Protein AF-A0A806KHN4-F1 (afdb_monomer_lite)

Sequence (160 aa):
MDLAKYTNEGSYRIPIHIRKKGSALGVDSLEISVEPIEIHIRLEEKISRNIDVSPVFRGALAEGYELINQYIVPTSIIAEGPRSSMENIVEFITGTIDLEGRFEDFSVYINILNSDPLIIIHGNRMIEFRGTIQRISRERQRNIIIAPPVPEHNIEEDGQ

pLDDT: mean 83.68, std 13.84, range [47.44, 97.19]

Structure (mmCIF, N/CA/C/O backbone):
data_AF-A0A806KHN4-F1
#
_entry.id   AF-A0A806KHN4-F1
#
loop_
_atom_site.group_PDB
_atom_site.id
_atom_site.type_symbol
_atom_site.label_atom_id
_atom_site.label_alt_id
_atom_site.label_comp_id
_atom_site.label_asym_id
_atom_site.label_entity_id
_atom_site.label_seq_id
_atom_site.pdbx_PDB_ins_code
_atom_site.Cartn_x
_atom_site.Cartn_y
_atom_site.Cartn_z
_atom_site.occupancy
_atom_site.B_iso_or_equiv
_atom_site.auth_seq_id
_atom_site.auth_comp_id
_atom_site.auth_asym_id
_atom_site.auth_atom_id
_atom_site.pdbx_PDB_model_num
ATOM 1 N N . MET A 1 1 ? 12.132 -4.014 -31.262 1.00 62.47 1 MET A N 1
ATOM 2 C CA . MET A 1 1 ? 13.330 -3.716 -30.457 1.00 62.47 1 MET A CA 1
ATOM 3 C C . MET A 1 1 ? 13.650 -4.966 -29.667 1.00 62.47 1 MET A C 1
ATOM 5 O O . MET A 1 1 ? 12.730 -5.502 -29.071 1.00 62.47 1 MET A O 1
ATOM 9 N N . ASP A 1 2 ? 14.882 -5.464 -29.745 1.00 67.31 2 ASP A N 1
ATOM 10 C CA . ASP A 1 2 ? 15.310 -6.663 -29.019 1.00 67.31 2 ASP A CA 1
ATOM 11 C C . ASP A 1 2 ? 16.315 -6.263 -27.934 1.00 67.31 2 ASP A C 1
ATOM 13 O O . ASP A 1 2 ? 17.360 -5.672 -28.228 1.00 67.31 2 ASP A O 1
ATOM 17 N N . LEU A 1 3 ? 15.939 -6.531 -26.686 1.00 67.88 3 LEU A N 1
ATOM 18 C CA . LEU A 1 3 ? 16.694 -6.212 -25.478 1.00 67.88 3 LEU A CA 1
ATOM 19 C C . LEU A 1 3 ? 17.417 -7.440 -24.909 1.00 67.88 3 LEU A C 1
ATOM 21 O O . LEU A 1 3 ? 18.234 -7.274 -24.012 1.00 67.88 3 LEU A O 1
ATOM 25 N N . ALA A 1 4 ? 17.177 -8.647 -25.441 1.00 69.69 4 ALA A N 1
ATOM 26 C CA . ALA A 1 4 ? 17.710 -9.902 -24.898 1.00 69.69 4 ALA A CA 1
ATOM 27 C C . ALA A 1 4 ? 19.248 -9.985 -24.927 1.00 69.69 4 ALA A C 1
ATOM 29 O O . ALA A 1 4 ? 19.848 -10.788 -24.221 1.00 69.69 4 ALA A O 1
ATOM 30 N N . LYS A 1 5 ? 19.893 -9.130 -25.728 1.00 72.00 5 LYS A N 1
ATOM 31 C CA . LYS A 1 5 ? 21.353 -8.983 -25.811 1.00 72.00 5 LYS A CA 1
ATOM 32 C C . LYS A 1 5 ? 21.979 -8.178 -24.663 1.00 72.00 5 LYS A C 1
ATOM 34 O O . LYS A 1 5 ? 23.202 -8.137 -24.565 1.00 72.00 5 LYS A O 1
ATOM 39 N N . TYR A 1 6 ? 21.173 -7.518 -23.832 1.00 70.75 6 TYR A N 1
ATOM 40 C C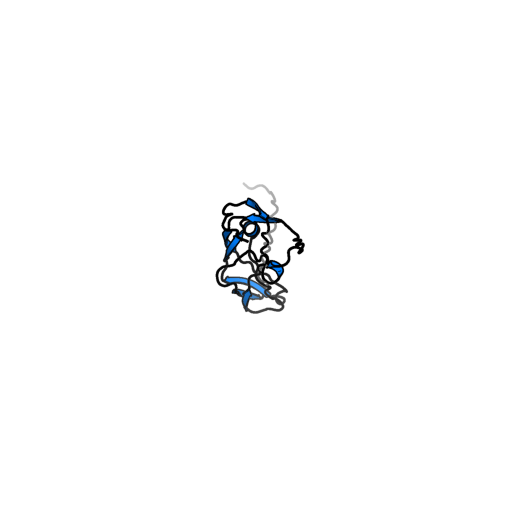A . TYR A 1 6 ? 21.631 -6.757 -22.671 1.00 70.75 6 TYR A CA 1
ATOM 41 C C . TYR A 1 6 ? 21.203 -7.502 -21.407 1.00 70.75 6 TYR A C 1
ATOM 43 O O . TYR A 1 6 ? 20.039 -7.463 -21.024 1.00 70.75 6 TYR A O 1
ATOM 51 N N . THR A 1 7 ? 22.138 -8.229 -20.796 1.00 70.12 7 THR A N 1
ATOM 52 C CA . THR A 1 7 ? 21.867 -9.094 -19.633 1.00 70.12 7 THR A CA 1
ATOM 53 C C . THR A 1 7 ? 22.542 -8.619 -18.353 1.00 70.12 7 THR A C 1
ATOM 55 O O . THR A 1 7 ? 22.262 -9.156 -17.288 1.00 70.12 7 THR A O 1
ATOM 58 N N . ASN A 1 8 ? 23.443 -7.641 -18.454 1.00 78.56 8 ASN A N 1
ATOM 59 C CA . ASN A 1 8 ? 24.202 -7.122 -17.323 1.00 78.56 8 ASN A CA 1
ATOM 60 C C . ASN A 1 8 ? 23.629 -5.776 -16.888 1.00 78.56 8 ASN A C 1
ATOM 62 O O . ASN A 1 8 ? 23.114 -5.020 -17.711 1.00 78.56 8 ASN A O 1
ATOM 66 N N . GLU A 1 9 ? 23.755 -5.459 -15.605 1.00 81.38 9 GLU A N 1
ATOM 67 C CA . GLU A 1 9 ? 23.416 -4.128 -15.113 1.00 81.38 9 GLU A CA 1
ATOM 68 C C . GLU A 1 9 ? 24.249 -3.055 -15.831 1.00 81.38 9 GLU A C 1
ATOM 70 O O . GLU A 1 9 ? 25.440 -3.241 -16.104 1.00 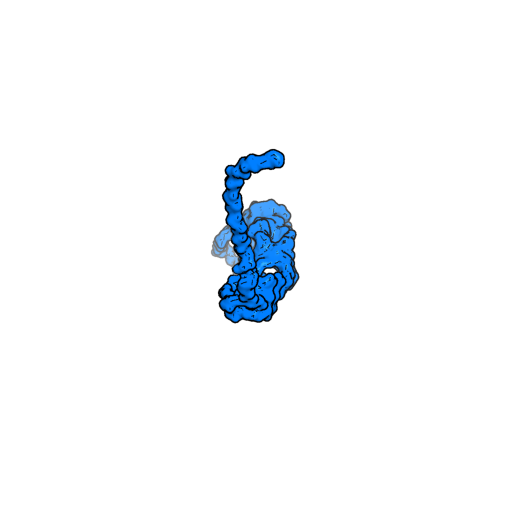81.38 9 GLU A O 1
ATOM 75 N N . GLY A 1 10 ? 23.626 -1.920 -16.146 1.00 82.31 10 GLY A N 1
ATOM 76 C CA . GLY A 1 10 ? 24.313 -0.813 -16.802 1.00 82.31 10 GLY A CA 1
ATOM 77 C C . GLY A 1 10 ? 23.412 0.084 -17.641 1.00 82.31 10 GLY A C 1
ATOM 78 O O . GLY A 1 10 ? 22.233 -0.186 -17.861 1.00 82.31 10 GLY A O 1
ATOM 79 N N . SER A 1 11 ? 23.989 1.184 -18.118 1.00 84.81 11 SER A N 1
ATOM 80 C CA . SER A 1 11 ? 23.313 2.121 -19.016 1.00 84.81 11 SER A CA 1
ATOM 81 C C . SER A 1 11 ? 23.639 1.796 -20.471 1.00 84.81 11 SER A C 1
ATOM 83 O O . SER A 1 11 ? 24.807 1.746 -20.856 1.00 84.81 11 SER A O 1
ATOM 85 N N . TYR A 1 12 ? 22.608 1.641 -21.294 1.00 84.38 12 TYR A N 1
ATOM 86 C CA . TYR A 1 12 ? 22.710 1.283 -22.703 1.00 84.38 12 TYR A CA 1
ATOM 87 C C . TYR A 1 12 ? 22.065 2.341 -23.592 1.00 84.38 12 TYR A C 1
ATOM 89 O O . TYR A 1 12 ? 20.999 2.874 -23.282 1.00 84.38 12 TYR A O 1
ATOM 97 N N . ARG A 1 13 ? 22.705 2.611 -24.733 1.00 82.94 13 ARG A N 1
ATOM 98 C CA . ARG A 1 13 ? 22.120 3.379 -25.837 1.00 82.94 13 ARG A CA 1
ATOM 99 C C . ARG A 1 13 ? 21.658 2.407 -26.907 1.00 82.94 13 ARG A C 1
ATOM 101 O O . ARG A 1 13 ? 22.465 1.636 -27.429 1.00 82.94 13 ARG A O 1
ATOM 108 N N . ILE A 1 14 ? 20.361 2.406 -27.193 1.00 82.69 14 ILE A N 1
ATOM 109 C CA . ILE A 1 14 ? 19.756 1.464 -28.133 1.00 82.69 14 ILE A CA 1
ATOM 110 C C . ILE A 1 14 ? 19.266 2.237 -29.361 1.00 82.69 14 ILE A C 1
ATOM 112 O O . ILE A 1 14 ? 18.347 3.049 -29.230 1.00 82.69 14 ILE A O 1
ATOM 116 N N . PRO A 1 15 ? 19.848 1.986 -30.549 1.00 80.50 15 PRO A N 1
ATOM 117 C CA . PRO A 1 15 ? 19.424 2.641 -31.779 1.00 80.50 15 PRO A CA 1
ATOM 118 C C . PRO A 1 15 ? 18.085 2.081 -32.273 1.00 80.50 15 PRO A C 1
ATOM 120 O O . PRO A 1 15 ? 17.849 0.860 -32.267 1.00 80.50 15 PRO A O 1
ATOM 123 N N . ILE A 1 16 ? 17.209 2.967 -32.749 1.00 81.19 16 ILE A N 1
ATOM 124 C CA . ILE A 1 16 ? 15.908 2.581 -33.301 1.00 81.19 16 ILE A CA 1
ATOM 125 C C . ILE A 1 16 ? 16.086 2.069 -34.735 1.00 81.19 16 ILE A C 1
ATOM 127 O O . ILE A 1 16 ? 16.631 2.746 -35.599 1.00 81.19 16 ILE A O 1
ATOM 131 N N . HIS A 1 17 ? 15.592 0.857 -35.003 1.00 78.69 17 HIS A N 1
ATOM 132 C CA . HIS A 1 17 ? 15.614 0.269 -36.343 1.00 78.69 17 HIS A CA 1
ATOM 133 C C . HIS A 1 17 ? 14.261 0.453 -37.026 1.00 78.69 17 HIS A C 1
ATOM 135 O O . HIS A 1 17 ? 13.247 -0.078 -36.566 1.00 78.69 17 HIS A O 1
ATOM 141 N N . ILE A 1 18 ? 14.258 1.154 -38.156 1.00 74.12 18 ILE A N 1
ATOM 142 C CA . ILE A 1 18 ? 13.054 1.409 -38.946 1.00 74.12 18 ILE A CA 1
ATOM 143 C C . ILE A 1 18 ? 12.910 0.309 -39.997 1.00 74.12 18 ILE A C 1
ATOM 145 O O . ILE A 1 18 ? 13.848 0.000 -40.730 1.00 74.12 18 ILE A O 1
ATOM 149 N N . ARG A 1 19 ? 11.715 -0.277 -40.100 1.00 77.81 19 ARG A N 1
ATOM 150 C CA . ARG A 1 19 ? 11.356 -1.177 -41.203 1.00 77.81 19 ARG A CA 1
ATOM 151 C C . ARG A 1 19 ? 10.161 -0.601 -41.955 1.00 77.81 19 ARG A C 1
ATOM 153 O O . ARG A 1 19 ? 9.077 -0.506 -41.384 1.00 77.81 19 ARG A O 1
ATOM 160 N N . LYS A 1 20 ? 10.359 -0.242 -43.229 1.00 74.69 20 LYS A N 1
ATOM 161 C CA . LYS A 1 20 ? 9.274 0.160 -44.140 1.00 74.69 20 LYS A CA 1
ATOM 162 C C . LYS A 1 20 ? 8.312 -1.026 -44.327 1.00 74.69 20 LYS A C 1
ATOM 164 O O . LYS A 1 20 ? 8.754 -2.168 -44.444 1.00 74.69 20 LYS A O 1
ATOM 169 N N . LYS A 1 21 ? 7.003 -0.771 -44.335 1.00 77.06 21 LYS A N 1
ATOM 170 C CA . LYS A 1 21 ? 5.954 -1.773 -44.599 1.00 77.06 21 LYS A CA 1
ATOM 171 C C . LYS A 1 21 ? 4.907 -1.191 -45.554 1.00 77.06 21 LYS A C 1
ATOM 173 O O . LYS A 1 21 ? 4.703 0.019 -45.572 1.00 77.06 21 LYS A O 1
ATOM 178 N N . GLY A 1 22 ? 4.222 -2.052 -46.309 1.00 73.94 22 GLY A N 1
ATOM 179 C CA . GLY A 1 22 ? 3.098 -1.661 -47.171 1.00 73.94 22 GLY A CA 1
ATOM 180 C C . GLY A 1 22 ? 3.512 -0.838 -48.396 1.00 73.94 22 GLY A C 1
ATOM 181 O O . GLY A 1 22 ? 4.551 -1.095 -49.000 1.00 73.94 22 GLY A O 1
ATOM 182 N N . SER A 1 23 ? 2.703 0.162 -48.756 1.00 69.56 23 SER A N 1
ATOM 183 C CA . SER A 1 23 ? 2.907 1.035 -49.928 1.00 69.56 23 SER A CA 1
ATOM 184 C C . SER A 1 23 ? 4.215 1.838 -49.895 1.00 69.56 23 SER A C 1
ATOM 186 O O . SER A 1 23 ? 4.696 2.266 -50.939 1.00 69.56 23 SER A O 1
ATOM 188 N N . ALA A 1 24 ? 4.839 1.981 -48.723 1.00 64.56 24 ALA A N 1
ATOM 189 C CA . ALA A 1 24 ? 6.134 2.640 -48.552 1.00 64.56 24 ALA A CA 1
ATOM 190 C C . ALA A 1 24 ? 7.333 1.827 -49.088 1.00 64.56 24 ALA A C 1
ATOM 192 O O . ALA A 1 24 ? 8.454 2.331 -49.081 1.00 64.56 24 ALA A O 1
ATOM 193 N N . LEU A 1 25 ? 7.133 0.574 -49.522 1.00 68.56 25 LEU A N 1
ATOM 194 C CA . LEU A 1 25 ? 8.193 -0.261 -50.104 1.00 68.56 25 LEU A CA 1
ATOM 195 C C . LEU A 1 25 ? 8.572 0.146 -51.538 1.00 68.56 25 LEU A C 1
ATOM 197 O O . LEU A 1 25 ? 9.679 -0.165 -51.959 1.00 68.56 25 LEU A O 1
ATOM 201 N N . GLY A 1 26 ? 7.677 0.820 -52.271 1.00 68.00 26 GLY A N 1
ATOM 202 C CA . GLY A 1 26 ? 7.864 1.180 -53.686 1.00 68.00 26 GLY A CA 1
ATOM 203 C C . GLY A 1 26 ? 8.080 2.671 -53.953 1.00 68.00 26 GLY A C 1
ATOM 204 O O . GLY A 1 26 ? 7.960 3.099 -55.095 1.00 68.00 26 GLY A O 1
ATOM 205 N N . VAL A 1 27 ? 8.328 3.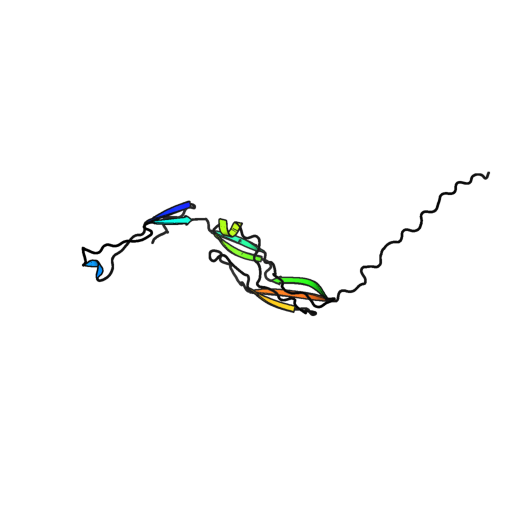471 -52.910 1.00 69.75 27 VAL A N 1
ATOM 206 C CA . VAL A 1 27 ? 8.532 4.922 -53.025 1.00 69.75 27 VAL A CA 1
ATOM 207 C C . VAL A 1 27 ? 9.962 5.261 -52.618 1.00 69.75 27 VAL A C 1
ATOM 209 O O . VAL A 1 27 ? 10.307 5.221 -51.432 1.00 69.75 27 VAL A O 1
ATOM 212 N N . ASP A 1 28 ? 10.783 5.611 -53.607 1.00 67.88 28 ASP A N 1
ATOM 213 C CA . ASP A 1 28 ? 12.197 5.949 -53.404 1.00 67.88 28 ASP A CA 1
ATOM 214 C C . ASP A 1 28 ? 12.384 7.314 -52.719 1.00 67.88 28 ASP A C 1
ATOM 216 O O . ASP A 1 28 ? 13.316 7.493 -51.941 1.00 67.88 28 ASP A O 1
ATOM 220 N N . SER A 1 29 ? 11.463 8.263 -52.928 1.00 70.44 29 SER A N 1
ATOM 221 C CA . SER A 1 29 ? 11.559 9.648 -52.426 1.00 70.44 29 SER A CA 1
ATOM 222 C C . SER A 1 29 ? 10.972 9.878 -51.024 1.00 70.44 29 SER A C 1
ATOM 224 O O . SER A 1 29 ? 10.619 11.004 -50.684 1.00 70.44 29 SER A O 1
ATOM 226 N N . LEU A 1 30 ? 10.821 8.832 -50.207 1.00 72.50 30 LEU A N 1
ATOM 227 C CA . LEU A 1 30 ? 10.261 8.973 -48.861 1.00 72.50 30 LEU A CA 1
ATOM 228 C C . LEU A 1 30 ? 11.351 9.336 -47.841 1.00 72.50 30 LEU A C 1
ATOM 230 O O . LEU A 1 30 ? 12.162 8.484 -47.470 1.00 72.50 30 LEU A O 1
ATOM 234 N N . GLU A 1 31 ? 11.320 10.573 -47.352 1.00 72.88 31 GLU A N 1
ATOM 235 C CA . GLU A 1 31 ? 12.119 11.020 -46.210 1.00 72.88 31 GLU A CA 1
ATOM 236 C C . GLU A 1 31 ? 11.469 10.543 -44.902 1.00 72.88 31 GLU A C 1
ATOM 238 O O . GLU A 1 31 ? 10.290 10.790 -44.649 1.00 72.88 31 GLU A O 1
ATOM 243 N N . ILE A 1 32 ? 12.225 9.806 -44.083 1.00 73.75 32 ILE A N 1
ATOM 244 C CA . ILE A 1 32 ? 11.761 9.295 -42.790 1.00 73.75 32 ILE A CA 1
ATOM 245 C C . ILE A 1 32 ? 12.604 9.949 -41.703 1.00 73.75 32 ILE A C 1
ATOM 247 O O . ILE A 1 32 ? 13.787 9.643 -41.575 1.00 73.75 32 ILE A O 1
ATOM 251 N N . SER A 1 33 ? 11.975 10.809 -40.906 1.00 75.88 33 SER A N 1
ATOM 252 C CA . SER A 1 33 ? 12.570 11.373 -39.696 1.00 75.88 33 SER A CA 1
ATOM 253 C C . SER A 1 33 ? 12.007 10.663 -38.466 1.00 75.88 33 SER A C 1
ATOM 255 O O . SER A 1 33 ? 10.797 10.451 -38.366 1.00 75.88 33 SER A O 1
ATOM 257 N N . VAL A 1 34 ? 12.887 10.257 -37.550 1.00 73.38 34 VAL A N 1
ATOM 258 C CA . VAL A 1 34 ? 12.521 9.618 -36.282 1.00 73.38 34 VAL A CA 1
ATOM 259 C C . VAL A 1 34 ? 13.225 10.350 -35.159 1.00 73.38 34 VAL A C 1
ATOM 261 O O . VAL A 1 34 ? 14.450 10.417 -35.129 1.00 73.38 34 VAL A O 1
ATOM 264 N N . GLU A 1 35 ? 12.435 10.857 -34.222 1.00 79.75 35 GLU A N 1
ATOM 265 C CA . GLU A 1 35 ? 12.917 11.538 -33.031 1.00 79.75 35 GLU A CA 1
ATOM 266 C C . GLU A 1 35 ? 12.353 10.814 -31.797 1.00 79.75 35 GLU A C 1
ATOM 268 O O . GLU A 1 35 ? 11.128 10.740 -31.652 1.00 79.75 35 GLU A O 1
ATOM 273 N N . PRO A 1 36 ? 13.205 10.253 -30.917 1.00 80.44 36 PRO A N 1
ATOM 274 C CA . PRO A 1 36 ? 14.672 10.233 -30.970 1.00 80.44 36 PRO A CA 1
ATOM 275 C C . PRO A 1 36 ? 15.234 9.066 -31.807 1.00 80.44 36 PRO A C 1
ATOM 277 O O . PRO A 1 36 ? 14.642 7.993 -31.870 1.00 80.44 36 PRO A O 1
ATOM 280 N N . ILE A 1 37 ? 16.424 9.231 -32.394 1.00 82.25 37 ILE A N 1
ATOM 281 C CA . ILE A 1 37 ? 17.129 8.144 -33.110 1.00 82.25 37 ILE A CA 1
ATOM 282 C C . ILE A 1 37 ? 17.745 7.088 -32.169 1.00 82.25 37 ILE A C 1
ATOM 284 O O . ILE A 1 37 ? 18.022 5.957 -32.579 1.00 82.25 37 ILE A O 1
ATOM 288 N N . GLU A 1 38 ? 17.920 7.439 -30.894 1.00 81.81 38 GLU A N 1
ATOM 289 C CA . GLU A 1 38 ? 18.499 6.596 -29.849 1.00 81.81 38 GLU A CA 1
ATOM 290 C C . GLU A 1 38 ? 17.701 6.711 -28.549 1.00 81.81 38 GLU A C 1
ATOM 292 O O . GLU A 1 38 ? 17.224 7.785 -28.185 1.00 81.81 38 GLU A O 1
ATOM 297 N N . ILE A 1 39 ? 17.588 5.601 -27.818 1.00 83.94 39 ILE A N 1
ATOM 298 C CA . ILE A 1 39 ? 16.949 5.556 -26.498 1.00 83.94 39 ILE A CA 1
ATOM 299 C C . ILE A 1 39 ? 18.001 5.174 -25.462 1.00 83.94 39 ILE A C 1
ATOM 301 O O . ILE A 1 39 ? 18.757 4.218 -25.651 1.00 83.94 39 ILE A O 1
ATOM 305 N N . HIS A 1 40 ? 18.040 5.913 -24.356 1.00 83.69 40 HIS A N 1
ATOM 306 C CA . HIS A 1 40 ? 18.862 5.590 -23.195 1.00 83.69 40 HIS A CA 1
ATOM 307 C C . HIS A 1 40 ? 18.055 4.725 -22.224 1.00 83.69 40 HIS A C 1
ATOM 309 O O . HIS A 1 40 ? 16.971 5.120 -21.803 1.00 83.69 40 HIS A O 1
ATOM 315 N N . ILE A 1 41 ? 18.586 3.562 -21.852 1.00 83.75 41 ILE A N 1
ATOM 316 C CA . ILE A 1 41 ? 17.952 2.641 -20.902 1.00 83.75 41 ILE A CA 1
ATOM 317 C C . ILE A 1 41 ? 18.959 2.280 -19.820 1.00 83.75 41 ILE A C 1
ATOM 319 O O . ILE A 1 41 ? 20.121 2.026 -20.125 1.00 83.75 41 ILE A O 1
ATOM 323 N N . ARG A 1 42 ? 18.517 2.229 -18.564 1.00 84.00 42 ARG A N 1
ATOM 324 C CA . ARG A 1 42 ? 19.284 1.637 -17.468 1.00 84.00 42 ARG A CA 1
ATOM 325 C C . ARG A 1 42 ? 18.705 0.261 -17.153 1.00 84.00 42 ARG A C 1
ATOM 327 O O . ARG A 1 42 ? 17.509 0.149 -16.905 1.00 84.00 42 ARG A O 1
ATOM 334 N N . LEU A 1 43 ? 19.550 -0.763 -17.193 1.00 86.06 43 LEU A N 1
ATOM 335 C CA . LEU A 1 43 ? 19.222 -2.106 -16.740 1.00 86.06 43 LEU A CA 1
ATOM 336 C C . LEU A 1 43 ? 19.759 -2.291 -15.321 1.00 86.06 43 LEU A C 1
ATOM 338 O O . LEU A 1 43 ? 20.915 -1.969 -15.047 1.00 86.06 43 LEU A O 1
ATOM 342 N N . GLU A 1 44 ? 18.910 -2.799 -14.441 1.00 88.31 44 GLU A N 1
ATOM 343 C CA . GLU A 1 44 ? 19.208 -3.067 -13.035 1.00 88.31 44 GLU A CA 1
ATOM 344 C C . GLU A 1 44 ? 18.745 -4.481 -12.697 1.00 88.31 44 GLU A C 1
ATOM 346 O O . GLU A 1 44 ? 17.834 -5.015 -13.341 1.00 88.31 44 GLU A O 1
ATOM 351 N N . GLU A 1 45 ? 19.350 -5.085 -11.681 1.00 89.88 45 GLU A N 1
ATOM 352 C CA . GLU A 1 45 ? 18.890 -6.351 -11.143 1.00 89.88 45 GLU A CA 1
ATOM 353 C C . GLU A 1 45 ? 17.477 -6.202 -10.577 1.00 89.88 45 GLU A C 1
ATOM 355 O O . GLU A 1 45 ? 17.142 -5.244 -9.869 1.00 89.88 45 GLU A O 1
ATOM 360 N N . LYS A 1 46 ? 16.644 -7.197 -10.882 1.00 92.69 46 LYS A N 1
ATOM 361 C CA . LYS A 1 46 ? 15.354 -7.365 -10.229 1.00 92.69 46 LYS A CA 1
ATOM 362 C C . LYS A 1 46 ? 15.574 -8.080 -8.904 1.00 92.69 46 LYS A C 1
ATOM 364 O O . LYS A 1 46 ? 15.978 -9.241 -8.898 1.00 92.69 46 LYS A O 1
ATOM 369 N N . ILE A 1 47 ? 15.247 -7.417 -7.802 1.00 95.38 47 ILE A N 1
ATOM 370 C CA . ILE A 1 47 ? 15.316 -8.011 -6.466 1.00 95.38 47 ILE A CA 1
ATOM 371 C C . ILE A 1 47 ? 13.913 -8.275 -5.924 1.00 95.38 47 ILE A C 1
ATOM 373 O O . ILE A 1 47 ? 12.953 -7.608 -6.306 1.00 95.38 47 ILE A O 1
ATOM 377 N N . SER A 1 48 ? 13.806 -9.238 -5.010 1.00 96.38 48 SER A N 1
ATOM 378 C CA . SER A 1 48 ? 12.579 -9.561 -4.279 1.00 96.38 48 SER A CA 1
ATOM 379 C C . SER A 1 48 ? 12.813 -9.353 -2.788 1.00 96.38 48 SER A C 1
ATOM 381 O O . SER A 1 48 ? 13.825 -9.811 -2.256 1.00 96.38 48 SER A O 1
ATOM 383 N N . ARG A 1 49 ? 11.885 -8.686 -2.099 1.00 95.00 49 ARG A N 1
ATOM 384 C CA . ARG A 1 49 ? 11.965 -8.450 -0.649 1.00 95.00 49 ARG A CA 1
ATOM 385 C C . ARG A 1 49 ? 10.616 -8.672 0.021 1.00 95.00 49 ARG A C 1
ATOM 387 O O . ARG A 1 49 ? 9.580 -8.424 -0.589 1.00 95.00 49 ARG A O 1
ATOM 394 N N . ASN A 1 50 ? 10.652 -9.092 1.284 1.00 95.75 50 ASN A N 1
ATOM 395 C CA . ASN A 1 50 ? 9.491 -9.041 2.166 1.00 95.75 50 ASN A CA 1
ATOM 396 C C . ASN A 1 50 ? 9.463 -7.672 2.857 1.00 95.75 50 ASN A C 1
ATOM 398 O O . ASN A 1 50 ? 10.469 -7.281 3.447 1.00 95.75 50 ASN A O 1
ATOM 402 N N . ILE A 1 51 ? 8.363 -6.937 2.723 1.00 95.50 51 ILE A N 1
ATOM 403 C CA . ILE A 1 51 ? 8.228 -5.546 3.168 1.00 95.50 51 ILE A CA 1
ATOM 404 C C . ILE A 1 51 ? 6.994 -5.434 4.060 1.00 95.50 51 ILE A C 1
ATOM 406 O O . ILE A 1 51 ? 5.933 -5.958 3.715 1.00 95.50 51 ILE A O 1
ATOM 410 N N . ASP A 1 52 ? 7.139 -4.752 5.193 1.00 95.94 52 ASP A N 1
ATOM 411 C CA . ASP A 1 52 ? 6.068 -4.564 6.170 1.00 95.94 52 ASP A CA 1
ATOM 412 C C . ASP A 1 52 ? 4.953 -3.652 5.640 1.00 95.94 52 ASP A C 1
ATOM 414 O O . ASP A 1 52 ? 5.164 -2.817 4.754 1.00 95.94 52 ASP A O 1
ATOM 418 N N . VAL A 1 53 ? 3.747 -3.839 6.181 1.00 95.44 53 VAL A N 1
ATOM 419 C CA . VAL A 1 53 ? 2.547 -3.084 5.812 1.00 95.44 53 VAL A CA 1
ATOM 420 C C . VAL A 1 53 ? 2.063 -2.249 6.991 1.00 95.44 53 VAL A C 1
ATOM 422 O O . VAL A 1 53 ? 1.740 -2.789 8.050 1.00 95.44 53 VAL A O 1
ATOM 425 N N . SER A 1 54 ? 1.923 -0.945 6.765 1.00 95.38 54 SER A N 1
ATOM 426 C CA . SER A 1 54 ? 1.475 0.022 7.765 1.00 95.38 54 SER A CA 1
ATOM 427 C C . SER A 1 54 ? 0.101 0.612 7.421 1.00 95.38 54 SER A C 1
ATOM 429 O O . SER A 1 54 ? -0.152 0.994 6.271 1.00 95.38 54 SER A O 1
ATOM 431 N N . PRO A 1 55 ? -0.819 0.697 8.401 1.00 95.38 55 PRO A N 1
ATOM 432 C CA . PRO A 1 55 ? -2.143 1.259 8.197 1.00 95.38 55 PRO A CA 1
ATOM 433 C C . PRO A 1 55 ? -2.075 2.786 8.127 1.00 95.38 55 PRO A C 1
ATOM 435 O O . PRO A 1 55 ? -1.350 3.426 8.889 1.00 95.38 55 PRO A O 1
ATOM 438 N N . VAL A 1 56 ? -2.891 3.386 7.264 1.00 95.94 56 VAL A N 1
ATOM 439 C CA . VAL A 1 56 ? -3.064 4.845 7.222 1.00 95.94 56 VAL A CA 1
ATOM 440 C C . VAL A 1 56 ? -4.429 5.204 7.773 1.00 95.94 56 VAL A C 1
ATOM 442 O O . VAL A 1 56 ? -5.441 4.756 7.244 1.00 95.94 56 VAL A O 1
ATOM 445 N N . PHE A 1 57 ? -4.470 6.047 8.801 1.00 95.50 57 PHE A N 1
ATOM 446 C CA . PHE A 1 57 ? -5.713 6.473 9.442 1.00 95.50 57 PHE A CA 1
ATOM 447 C C . PHE A 1 57 ? -6.154 7.867 9.001 1.00 95.50 57 PHE A C 1
ATOM 449 O O . PHE A 1 57 ? -5.335 8.725 8.668 1.00 95.50 57 PHE A O 1
ATOM 456 N N . ARG A 1 58 ? -7.465 8.107 9.043 1.00 96.12 58 ARG A N 1
ATOM 457 C CA . ARG A 1 58 ? -8.075 9.433 8.898 1.00 96.12 58 ARG A CA 1
ATOM 458 C C . ARG A 1 58 ? -9.188 9.615 9.919 1.00 96.12 58 ARG A C 1
ATOM 460 O O . ARG A 1 58 ? -9.873 8.657 10.258 1.00 96.12 58 ARG A O 1
ATOM 467 N N . GLY A 1 59 ? -9.389 10.864 10.331 1.00 93.94 59 GLY A N 1
ATOM 468 C CA . GLY A 1 59 ? -10.403 11.222 11.316 1.00 93.94 59 GLY A CA 1
ATOM 469 C C . GLY A 1 59 ? -9.952 10.884 12.731 1.00 93.94 59 GLY A C 1
ATOM 470 O O . GLY A 1 59 ? -8.797 10.511 12.957 1.00 93.94 59 GLY A O 1
ATOM 471 N N . ALA A 1 60 ? -10.868 11.032 13.677 1.00 92.50 60 ALA A N 1
ATOM 472 C CA . ALA A 1 60 ? -10.648 10.664 15.068 1.00 92.50 60 ALA A CA 1
ATOM 473 C C . ALA A 1 60 ? -11.776 9.766 15.578 1.00 92.50 60 ALA A C 1
ATOM 475 O O . ALA A 1 60 ? -12.926 9.873 15.153 1.00 92.50 60 ALA A O 1
ATOM 476 N N . LEU A 1 61 ? -11.443 8.890 16.526 1.00 93.50 61 LEU A N 1
ATOM 477 C CA . LEU A 1 61 ? -12.450 8.121 17.252 1.00 93.50 61 LEU A CA 1
ATOM 478 C C . LEU A 1 61 ? -13.418 9.048 17.993 1.00 93.50 61 LEU A C 1
ATOM 480 O O . LEU A 1 61 ? -13.107 10.211 18.262 1.00 93.50 61 LEU A O 1
ATOM 484 N N . ALA A 1 62 ? -14.585 8.515 18.355 1.00 92.62 62 ALA A N 1
ATOM 485 C CA . ALA A 1 62 ? -15.543 9.243 19.176 1.00 92.62 62 ALA A CA 1
ATOM 486 C C . ALA A 1 62 ? -14.904 9.723 20.496 1.00 92.62 62 ALA A C 1
ATOM 488 O O . ALA A 1 62 ? -14.031 9.063 21.066 1.00 92.62 62 ALA A O 1
ATOM 489 N N . GLU A 1 63 ? -15.357 10.871 21.008 1.00 91.88 63 GLU A N 1
ATOM 490 C CA . GLU A 1 63 ? -14.830 11.435 22.252 1.00 91.88 63 GLU A CA 1
ATOM 491 C C . GLU A 1 63 ? -14.927 10.424 23.408 1.00 91.88 63 GLU A C 1
ATOM 493 O O . GLU A 1 63 ? -15.964 9.800 23.638 1.00 91.88 63 GLU A O 1
ATOM 498 N N . GLY A 1 64 ? -13.826 10.260 24.145 1.00 91.75 64 GLY A N 1
ATOM 499 C CA . GLY A 1 64 ? -13.747 9.311 25.253 1.00 91.75 64 GLY A CA 1
ATOM 500 C C . GLY A 1 64 ? -13.497 7.861 24.836 1.00 91.75 64 GLY A C 1
ATOM 501 O O . GLY A 1 64 ? -13.581 6.992 25.701 1.00 91.75 64 GLY A O 1
ATOM 502 N N . TYR A 1 65 ? -13.165 7.594 23.571 1.00 93.44 65 TYR A N 1
ATOM 503 C CA . TYR A 1 65 ? -12.741 6.282 23.080 1.00 93.44 65 TYR A CA 1
ATOM 504 C C . TYR A 1 65 ? -11.289 6.294 22.590 1.00 93.44 65 TYR A C 1
ATOM 506 O O . TYR A 1 65 ? -10.784 7.308 22.112 1.00 93.44 65 TYR A O 1
ATOM 514 N N . GLU A 1 66 ? -10.621 5.149 22.702 1.00 93.69 66 GLU A N 1
ATOM 515 C CA . GLU A 1 66 ? -9.261 4.921 22.215 1.00 93.69 66 GLU A CA 1
ATOM 516 C C . GLU A 1 66 ? -9.154 3.585 21.461 1.00 93.69 66 GLU A C 1
ATOM 518 O O . GLU A 1 66 ? -9.876 2.628 21.756 1.00 93.69 66 GLU A O 1
ATOM 523 N N . LEU A 1 67 ? -8.246 3.522 20.480 1.00 94.19 67 LEU A N 1
ATOM 524 C CA . LEU A 1 67 ? -7.884 2.284 19.790 1.00 94.19 67 LEU A CA 1
ATOM 525 C C . LEU A 1 67 ? -6.868 1.546 20.667 1.00 94.19 67 LEU A C 1
ATOM 527 O O . LEU A 1 67 ? -5.694 1.909 20.690 1.00 94.19 67 LEU A O 1
ATOM 531 N N . ILE A 1 68 ? -7.316 0.530 21.400 1.00 94.44 68 ILE A N 1
ATOM 532 C CA . ILE A 1 68 ? -6.455 -0.215 22.332 1.00 94.44 68 ILE A CA 1
ATOM 533 C C . ILE A 1 68 ? -5.652 -1.316 21.646 1.00 94.44 68 ILE A C 1
ATOM 535 O O . ILE A 1 68 ? -4.652 -1.783 22.189 1.00 94.44 68 ILE A O 1
ATOM 539 N N . ASN A 1 69 ? -6.104 -1.765 20.476 1.00 93.62 69 ASN A N 1
ATOM 540 C CA . ASN A 1 69 ? -5.450 -2.837 19.750 1.00 93.62 69 ASN A CA 1
ATOM 541 C C . ASN A 1 69 ? -5.723 -2.742 18.252 1.00 93.62 69 ASN A C 1
ATOM 543 O O . ASN A 1 69 ? -6.793 -2.296 17.829 1.00 93.62 69 ASN A O 1
ATOM 547 N N . GLN A 1 70 ? -4.764 -3.201 17.456 1.00 94.44 70 GLN A N 1
ATOM 548 C CA . GLN A 1 70 ? -4.888 -3.266 16.007 1.00 94.44 70 GLN A CA 1
ATOM 549 C C . GLN A 1 70 ? -4.214 -4.521 15.464 1.00 94.44 70 GLN A C 1
ATOM 551 O O . GLN A 1 70 ? -3.142 -4.916 15.920 1.00 94.44 70 GLN A O 1
ATOM 556 N N . TYR A 1 71 ? -4.836 -5.118 14.456 1.00 95.75 71 TYR A N 1
ATOM 557 C CA . TYR A 1 71 ? -4.319 -6.278 13.748 1.00 95.75 71 TYR A CA 1
ATOM 558 C C . TYR A 1 71 ? -4.423 -6.062 12.250 1.00 95.75 71 TYR A C 1
ATOM 560 O O . TYR A 1 71 ? -5.433 -5.569 11.751 1.00 95.75 71 TYR A O 1
ATOM 568 N N . ILE A 1 72 ? -3.376 -6.466 11.540 1.00 94.75 72 ILE A N 1
ATOM 569 C CA . ILE A 1 72 ? -3.277 -6.364 10.089 1.00 94.75 72 ILE A CA 1
ATOM 570 C C . ILE A 1 72 ? -2.860 -7.720 9.560 1.00 94.75 72 ILE A C 1
ATOM 572 O O . ILE A 1 72 ? -1.885 -8.299 10.039 1.00 94.75 72 ILE A O 1
ATOM 576 N N . VAL A 1 73 ? -3.606 -8.234 8.588 1.00 94.50 73 VAL A N 1
ATOM 577 C CA . VAL A 1 73 ? -3.313 -9.526 7.975 1.00 94.50 73 VAL A CA 1
ATOM 578 C C . VAL A 1 73 ? -3.372 -9.411 6.451 1.00 94.50 73 VAL A C 1
ATOM 580 O O . VAL A 1 73 ? -4.435 -9.090 5.912 1.00 94.50 73 VAL A O 1
ATOM 583 N N . PRO A 1 74 ? -2.275 -9.745 5.742 1.00 94.50 74 PRO A N 1
ATOM 584 C CA . PRO A 1 74 ? -0.913 -10.003 6.244 1.00 94.50 74 PRO A CA 1
ATOM 585 C C . PRO A 1 74 ? -0.191 -8.755 6.796 1.00 94.50 74 PRO A C 1
ATOM 587 O O . PRO A 1 74 ? -0.463 -7.640 6.366 1.00 94.50 74 PRO A O 1
ATOM 590 N N . THR A 1 75 ? 0.771 -8.956 7.709 1.00 94.25 75 THR A N 1
ATOM 591 C CA . THR A 1 75 ? 1.627 -7.884 8.267 1.00 94.25 75 THR A CA 1
ATOM 592 C C . THR A 1 75 ? 2.780 -7.476 7.348 1.00 94.25 75 THR A C 1
ATOM 594 O O . THR A 1 75 ? 3.330 -6.392 7.498 1.00 94.25 75 THR A O 1
ATOM 597 N N . SER A 1 76 ? 3.156 -8.343 6.406 1.00 94.44 76 SER A N 1
ATOM 598 C CA . SER A 1 76 ? 4.192 -8.094 5.403 1.00 94.44 76 SER A CA 1
ATOM 599 C C . SER A 1 76 ? 3.827 -8.765 4.084 1.00 94.44 76 SER A C 1
ATOM 601 O O . SER A 1 76 ? 3.074 -9.744 4.055 1.00 94.44 76 SER A O 1
ATOM 603 N N . ILE A 1 77 ? 4.336 -8.218 2.986 1.00 94.62 77 ILE A N 1
ATOM 604 C CA . ILE A 1 77 ? 4.102 -8.718 1.634 1.00 94.62 77 ILE A CA 1
ATOM 605 C C . ILE A 1 77 ? 5.408 -8.838 0.856 1.00 94.62 77 ILE A C 1
ATOM 607 O O . ILE A 1 77 ? 6.339 -8.048 1.016 1.00 94.62 77 ILE A O 1
ATOM 611 N N . ILE A 1 78 ? 5.450 -9.814 -0.046 1.00 95.62 78 ILE A N 1
ATOM 612 C CA . ILE A 1 78 ? 6.575 -9.986 -0.960 1.00 95.62 78 ILE A CA 1
ATOM 613 C C . ILE A 1 78 ? 6.356 -9.077 -2.167 1.00 95.62 78 ILE A C 1
ATOM 615 O O . ILE A 1 78 ? 5.329 -9.167 -2.841 1.00 95.62 78 ILE A O 1
ATOM 619 N N . ALA A 1 79 ? 7.338 -8.234 -2.465 1.00 95.88 79 ALA A N 1
ATOM 620 C CA . ALA A 1 79 ? 7.354 -7.404 -3.659 1.00 95.88 79 ALA A CA 1
ATOM 621 C C . ALA A 1 79 ? 8.663 -7.579 -4.433 1.00 95.88 79 ALA A C 1
ATOM 623 O O . ALA A 1 79 ? 9.714 -7.848 -3.845 1.00 95.88 79 ALA A O 1
ATOM 624 N N . GLU A 1 80 ? 8.592 -7.419 -5.751 1.00 96.31 80 GLU A N 1
ATOM 625 C CA . GLU A 1 80 ? 9.738 -7.459 -6.654 1.00 96.31 80 GLU A CA 1
ATOM 626 C C . GLU A 1 80 ? 9.804 -6.224 -7.553 1.00 96.31 80 GLU A C 1
ATOM 628 O O . GLU A 1 80 ? 8.779 -5.659 -7.926 1.00 96.31 80 GLU A O 1
ATOM 633 N N . GLY A 1 81 ? 11.014 -5.830 -7.940 1.00 94.69 81 GLY A N 1
ATOM 634 C CA . GLY A 1 81 ? 11.236 -4.703 -8.841 1.00 94.69 81 GLY A CA 1
ATOM 635 C C . GLY A 1 81 ? 12.720 -4.373 -9.007 1.00 94.69 81 GLY A C 1
ATOM 636 O O . GLY A 1 81 ? 13.566 -5.109 -8.485 1.00 94.69 81 GLY A O 1
ATOM 637 N N . PRO A 1 82 ? 13.057 -3.289 -9.731 1.00 94.25 82 PRO A N 1
ATOM 638 C CA . PRO A 1 82 ? 14.431 -2.812 -9.855 1.00 94.25 82 PRO A CA 1
ATOM 639 C C . PRO A 1 82 ? 15.052 -2.551 -8.482 1.00 94.25 82 PRO A C 1
ATOM 641 O O . PRO A 1 82 ? 14.389 -1.994 -7.601 1.00 94.25 82 PRO A O 1
ATOM 644 N N . ARG A 1 83 ? 16.324 -2.926 -8.307 1.00 93.19 83 ARG A N 1
ATOM 645 C CA . ARG A 1 83 ? 17.080 -2.738 -7.061 1.00 93.19 83 ARG A CA 1
ATOM 646 C C . ARG A 1 83 ? 16.921 -1.329 -6.489 1.00 93.19 83 ARG A C 1
ATOM 648 O O . ARG A 1 83 ? 16.529 -1.204 -5.332 1.00 93.19 83 ARG A O 1
ATOM 655 N N . SER A 1 84 ? 17.145 -0.288 -7.294 1.00 92.06 84 SER A N 1
ATOM 656 C CA . SER A 1 84 ? 17.026 1.099 -6.829 1.00 92.06 84 SER A CA 1
ATOM 657 C C . SER A 1 84 ? 15.619 1.455 -6.339 1.00 92.06 84 SER A C 1
ATOM 659 O O . SER A 1 84 ? 15.483 2.041 -5.267 1.00 92.06 84 SER A O 1
ATOM 661 N N . SER A 1 85 ? 14.559 1.077 -7.062 1.00 92.88 85 SER A N 1
ATOM 662 C CA . SER A 1 85 ? 13.174 1.296 -6.614 1.00 92.88 85 SER A CA 1
ATOM 663 C C . SER A 1 85 ? 12.892 0.566 -5.302 1.00 92.88 85 SER A C 1
ATOM 665 O O . SER A 1 85 ? 12.353 1.154 -4.370 1.00 92.88 85 SER A O 1
ATOM 667 N N . MET A 1 86 ? 13.296 -0.702 -5.204 1.00 94.56 86 MET A N 1
ATOM 668 C CA . MET A 1 86 ? 13.047 -1.537 -4.030 1.00 94.56 86 MET A CA 1
ATOM 669 C C . MET A 1 86 ? 13.791 -1.040 -2.786 1.00 94.56 86 MET A C 1
ATOM 671 O O . MET A 1 86 ? 13.229 -1.078 -1.696 1.00 94.56 86 MET A O 1
ATOM 675 N N . GLU A 1 87 ? 15.026 -0.552 -2.922 1.00 91.81 87 GLU A N 1
ATOM 676 C CA . GLU A 1 87 ? 15.813 0.003 -1.810 1.00 91.81 87 GLU A CA 1
ATOM 677 C C . GLU A 1 87 ? 15.166 1.246 -1.181 1.00 91.81 87 GLU A C 1
ATOM 679 O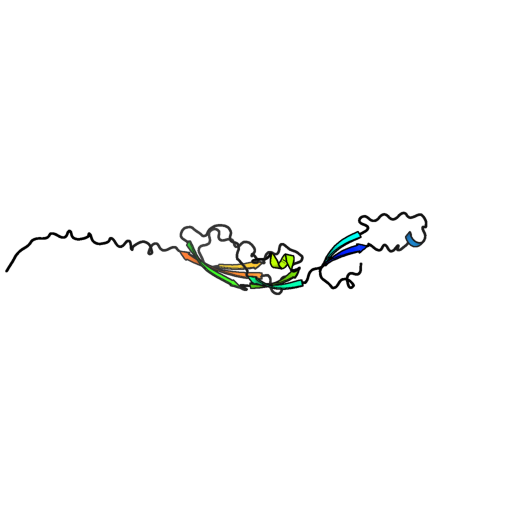 O . GLU A 1 87 ? 15.293 1.448 0.025 1.00 91.81 87 GLU A O 1
ATOM 684 N N . ASN A 1 88 ? 14.413 2.026 -1.962 1.00 91.44 88 ASN A N 1
ATOM 685 C CA . ASN A 1 88 ? 13.713 3.220 -1.482 1.00 91.44 88 ASN A CA 1
ATOM 686 C C . ASN A 1 88 ? 12.407 2.917 -0.727 1.00 91.44 88 ASN A C 1
ATOM 688 O O . ASN A 1 88 ? 11.855 3.805 -0.077 1.00 91.44 88 ASN A O 1
ATOM 692 N N . ILE A 1 89 ? 11.889 1.688 -0.805 1.00 93.50 89 ILE A N 1
ATOM 693 C CA . ILE A 1 89 ? 10.657 1.305 -0.108 1.00 93.50 89 ILE A CA 1
ATOM 694 C C . ILE A 1 89 ? 11.021 0.879 1.312 1.00 93.50 89 ILE A C 1
ATOM 696 O O . ILE A 1 89 ? 11.716 -0.116 1.503 1.00 93.50 89 ILE A O 1
ATOM 700 N N . VAL A 1 90 ? 10.539 1.603 2.317 1.00 93.81 90 VAL A N 1
ATOM 701 C CA . VAL A 1 90 ? 10.694 1.201 3.726 1.00 93.81 90 VAL A CA 1
ATOM 702 C C . VAL A 1 90 ? 9.542 0.291 4.142 1.00 93.81 90 VAL A C 1
ATOM 704 O O . VAL A 1 90 ? 9.761 -0.785 4.686 1.00 93.81 90 VAL A O 1
ATOM 707 N N . GLU A 1 91 ? 8.324 0.700 3.809 1.00 94.94 91 GLU A N 1
ATOM 708 C CA . GLU A 1 91 ? 7.081 0.004 4.121 1.00 94.94 91 GLU A CA 1
ATOM 709 C C . GLU A 1 91 ? 6.063 0.246 3.005 1.00 94.94 91 GLU A C 1
ATOM 711 O O . GLU A 1 91 ? 6.147 1.230 2.261 1.00 94.94 91 GLU A O 1
ATOM 716 N N . PHE A 1 92 ? 5.083 -0.642 2.899 1.00 95.25 92 PHE A N 1
ATOM 717 C CA . PHE A 1 92 ? 3.887 -0.391 2.112 1.00 95.25 92 PHE A CA 1
ATOM 718 C C . PHE A 1 92 ? 2.800 0.206 2.988 1.00 95.25 92 PHE A C 1
ATOM 720 O O . PHE A 1 92 ? 2.558 -0.253 4.099 1.00 95.25 92 PHE A O 1
ATOM 727 N N . ILE A 1 93 ? 2.083 1.189 2.456 1.00 95.38 93 ILE A N 1
ATOM 728 C CA . ILE A 1 93 ? 0.950 1.790 3.151 1.00 95.38 93 ILE A CA 1
ATOM 729 C C . ILE A 1 93 ? -0.371 1.250 2.608 1.00 95.38 93 ILE A C 1
ATOM 731 O O . ILE A 1 93 ? -0.533 1.017 1.403 1.00 95.38 93 ILE A O 1
ATOM 735 N N . THR A 1 94 ? -1.341 1.055 3.494 1.00 95.62 94 THR A N 1
ATOM 736 C CA . THR A 1 94 ? -2.711 0.750 3.076 1.00 95.62 94 THR A CA 1
ATOM 737 C C . THR A 1 94 ? -3.398 1.994 2.519 1.00 95.62 94 THR A C 1
ATOM 739 O O . THR A 1 94 ? -2.984 3.133 2.744 1.00 95.62 94 THR A O 1
ATOM 742 N N . GLY A 1 95 ? -4.525 1.786 1.840 1.00 95.56 95 GLY A N 1
ATOM 743 C CA . GLY A 1 95 ? -5.538 2.827 1.712 1.00 95.56 95 GLY A CA 1
ATOM 744 C C . GLY A 1 95 ? -5.997 3.344 3.081 1.00 95.56 95 GLY A C 1
ATOM 745 O O . GLY A 1 95 ? -5.713 2.758 4.129 1.00 95.56 95 GLY A O 1
ATOM 746 N N . THR A 1 96 ? -6.719 4.457 3.070 1.00 96.44 96 THR A N 1
ATOM 747 C CA . THR A 1 96 ? -7.139 5.129 4.299 1.00 96.44 96 THR A CA 1
ATOM 748 C C . THR A 1 96 ? -8.213 4.342 5.057 1.00 96.44 96 THR A C 1
ATOM 750 O O . THR A 1 96 ? -9.274 4.039 4.512 1.00 96.44 96 THR A O 1
ATOM 753 N N . ILE A 1 97 ? -7.953 4.078 6.335 1.00 95.88 97 ILE A N 1
ATOM 754 C CA . ILE A 1 97 ? -8.894 3.563 7.328 1.00 95.88 97 ILE A CA 1
ATOM 755 C C . ILE A 1 97 ? -9.554 4.756 8.016 1.00 95.88 97 ILE A C 1
ATOM 757 O O . ILE A 1 97 ? -8.891 5.548 8.688 1.00 95.88 97 ILE A O 1
ATOM 761 N N . ASP A 1 98 ? -10.864 4.882 7.844 1.00 94.88 98 ASP A N 1
ATOM 762 C CA . ASP A 1 98 ? -11.646 5.924 8.499 1.00 94.88 98 ASP A CA 1
ATOM 763 C C . ASP A 1 98 ? -11.926 5.548 9.959 1.00 94.88 98 ASP A C 1
ATOM 765 O O . ASP A 1 98 ? -12.503 4.493 10.227 1.00 94.88 98 ASP A O 1
ATOM 769 N N . LEU A 1 99 ? -11.500 6.398 10.889 1.00 95.06 99 LEU A N 1
ATOM 770 C CA . LEU A 1 99 ? -11.753 6.268 12.323 1.00 95.06 99 LEU A CA 1
ATOM 771 C C . LEU A 1 99 ? -12.904 7.162 12.796 1.00 95.06 99 LEU A C 1
ATOM 773 O O . LEU A 1 99 ? -13.315 7.035 13.949 1.00 95.06 99 LEU A O 1
ATOM 777 N N . GLU A 1 100 ? -13.417 8.041 11.933 1.00 95.25 100 GLU A N 1
ATOM 778 C CA . GLU A 1 100 ? -14.321 9.119 12.317 1.00 95.25 100 GLU A CA 1
ATOM 779 C C . GLU A 1 100 ? -15.561 8.599 13.049 1.00 95.25 100 GLU A C 1
ATOM 781 O O . GLU A 1 100 ? -16.328 7.781 12.533 1.00 95.25 100 GLU A O 1
ATOM 786 N N . GLY A 1 101 ? -15.742 9.069 14.285 1.00 90.56 101 GLY A N 1
ATOM 787 C CA . GLY A 1 101 ? -16.920 8.773 15.099 1.00 90.56 101 GLY A CA 1
ATOM 788 C C . GLY A 1 101 ? -17.073 7.305 15.507 1.00 90.56 101 GLY A C 1
ATOM 789 O O . GLY A 1 101 ? -18.136 6.933 16.002 1.00 90.56 101 GLY A O 1
ATOM 790 N N . ARG A 1 102 ? -16.050 6.459 15.323 1.00 92.69 102 ARG A N 1
ATOM 791 C CA . ARG A 1 102 ? -16.121 5.047 15.724 1.00 92.69 102 ARG A CA 1
ATOM 792 C C . ARG A 1 102 ? -15.996 4.892 17.237 1.00 92.69 102 ARG A C 1
ATOM 794 O O . ARG A 1 102 ? -15.172 5.548 17.872 1.00 92.69 102 ARG A O 1
ATOM 801 N N . PHE A 1 103 ? -16.811 3.996 17.791 1.00 93.81 103 PHE A N 1
ATOM 802 C CA . PHE A 1 103 ? -16.889 3.697 19.226 1.00 93.81 103 PHE A CA 1
ATOM 803 C C . PHE A 1 103 ? -16.990 2.188 19.534 1.00 93.81 103 PHE A C 1
ATOM 805 O O . PHE A 1 103 ? -17.064 1.809 20.700 1.00 93.81 103 PHE A O 1
ATOM 812 N N . GLU A 1 104 ? -16.966 1.332 18.506 1.00 94.19 104 GLU A N 1
ATOM 813 C CA . GLU A 1 104 ? -17.010 -0.134 18.610 1.00 94.19 104 GLU A CA 1
ATOM 814 C C . GLU A 1 104 ? -15.918 -0.762 17.745 1.00 94.19 104 GLU A C 1
ATOM 816 O O . GLU A 1 104 ? -15.461 -0.161 16.768 1.00 94.19 104 GLU A O 1
ATOM 821 N N . ASP A 1 105 ? -15.536 -1.989 18.090 1.00 96.06 105 ASP A N 1
ATOM 822 C CA . ASP A 1 105 ? -14.617 -2.809 17.308 1.00 96.06 105 ASP A CA 1
ATOM 823 C C . ASP A 1 105 ? -15.062 -2.921 15.849 1.00 96.06 105 ASP A C 1
ATOM 825 O O . ASP A 1 105 ? -16.248 -3.039 15.532 1.00 96.06 105 ASP A O 1
ATOM 829 N N . PHE A 1 106 ? -14.093 -2.930 14.940 1.00 96.19 106 PHE A N 1
ATOM 830 C CA . PHE A 1 106 ? -14.388 -2.994 13.518 1.00 96.19 106 PHE A CA 1
ATOM 831 C C . PHE A 1 106 ? -13.370 -3.817 12.747 1.00 96.19 106 PHE A C 1
ATOM 833 O O . PHE A 1 106 ? -12.230 -4.023 13.165 1.00 96.19 106 PHE A O 1
ATOM 840 N N . SER A 1 107 ? -13.785 -4.266 11.567 1.00 96.88 107 SER A N 1
ATOM 841 C CA . SER A 1 107 ? -12.916 -4.927 10.599 1.00 96.88 107 SER A CA 1
ATOM 842 C C . SER A 1 107 ? -13.194 -4.390 9.202 1.00 96.88 107 SER A C 1
ATOM 844 O O . SER A 1 107 ? -14.349 -4.179 8.835 1.00 96.88 107 SER A O 1
ATOM 846 N N . VAL A 1 108 ? -12.140 -4.124 8.436 1.00 96.12 108 VAL A N 1
ATOM 847 C CA . VAL A 1 108 ? -12.230 -3.559 7.085 1.00 96.12 108 VAL A CA 1
ATOM 848 C C . VAL A 1 108 ? -11.211 -4.215 6.163 1.00 96.12 108 VAL A C 1
ATOM 850 O O . VAL A 1 108 ? -10.090 -4.509 6.570 1.00 96.12 108 VAL A O 1
ATOM 853 N N . TYR A 1 109 ? -11.604 -4.419 4.907 1.00 96.38 109 TYR A N 1
ATOM 854 C CA . TYR A 1 109 ? -10.721 -4.905 3.850 1.00 96.38 109 TYR A CA 1
ATOM 855 C C . TYR A 1 109 ? -10.246 -3.734 3.001 1.00 96.38 109 TYR A C 1
ATOM 857 O O . TYR A 1 109 ? -11.063 -2.983 2.466 1.00 96.38 109 TYR A O 1
ATOM 865 N N . ILE A 1 110 ? -8.931 -3.556 2.895 1.00 95.75 110 ILE A N 1
ATOM 866 C CA . ILE A 1 110 ? -8.322 -2.381 2.267 1.00 95.75 110 ILE A CA 1
ATOM 867 C C . ILE A 1 110 ? -7.146 -2.809 1.400 1.00 95.75 110 ILE A C 1
ATOM 869 O O . ILE A 1 110 ? -6.403 -3.725 1.736 1.00 95.75 110 ILE A O 1
ATOM 873 N N . ASN A 1 111 ? -6.970 -2.135 0.267 1.00 95.12 111 ASN A N 1
ATOM 874 C CA . ASN A 1 111 ? -5.863 -2.411 -0.638 1.00 95.12 111 ASN A CA 1
ATOM 875 C C . ASN A 1 111 ? -4.574 -1.709 -0.209 1.00 95.12 111 ASN A C 1
ATOM 877 O O . ASN A 1 111 ? -4.601 -0.579 0.280 1.00 95.12 111 ASN A O 1
ATOM 881 N N . ILE A 1 112 ? -3.442 -2.345 -0.502 1.00 94.44 112 ILE A N 1
ATOM 882 C CA . ILE A 1 112 ? -2.127 -1.702 -0.461 1.00 94.44 112 ILE A CA 1
ATOM 883 C C . ILE A 1 112 ? -1.971 -0.731 -1.631 1.00 94.44 112 ILE A C 1
ATOM 885 O O . ILE A 1 112 ? -2.196 -1.088 -2.799 1.00 94.44 112 ILE A O 1
ATOM 889 N N . LEU A 1 113 ? -1.513 0.479 -1.315 1.00 93.19 113 LEU A N 1
ATOM 890 C CA . LEU A 1 113 ? -1.148 1.480 -2.304 1.00 93.19 113 LEU A CA 1
ATOM 891 C C . LEU A 1 113 ? 0.252 1.180 -2.848 1.00 93.19 113 LEU A C 1
ATOM 893 O O . LEU A 1 113 ? 1.201 0.988 -2.093 1.00 93.19 113 LEU A O 1
ATOM 897 N N . ASN A 1 114 ? 0.373 1.142 -4.175 1.00 91.56 114 ASN A N 1
ATOM 898 C CA . ASN A 1 114 ? 1.659 1.080 -4.862 1.00 91.56 114 ASN A CA 1
ATOM 899 C C . ASN A 1 114 ? 1.737 2.239 -5.857 1.00 91.56 114 ASN A C 1
ATOM 901 O O . ASN A 1 114 ? 0.934 2.291 -6.791 1.00 91.56 114 ASN A O 1
ATOM 905 N N . SER A 1 115 ? 2.691 3.140 -5.642 1.00 86.50 115 SER A N 1
ATOM 906 C CA . SER A 1 115 ? 2.912 4.316 -6.487 1.00 86.50 115 SER A CA 1
ATOM 907 C C . SER A 1 115 ? 3.902 4.062 -7.627 1.00 86.50 115 SER A C 1
ATOM 909 O O . SER A 1 115 ? 3.945 4.858 -8.561 1.00 86.50 115 SER A O 1
ATOM 911 N N . ASP A 1 116 ? 4.685 2.977 -7.572 1.00 90.56 116 ASP A N 1
ATOM 912 C CA . ASP A 1 116 ? 5.681 2.645 -8.594 1.00 90.56 116 ASP A CA 1
ATOM 913 C C . ASP A 1 116 ? 5.187 1.468 -9.466 1.00 90.56 116 ASP A C 1
ATOM 915 O O . ASP A 1 116 ? 5.073 0.335 -8.984 1.00 90.56 116 ASP A O 1
ATOM 919 N N . PRO A 1 117 ? 4.887 1.695 -10.761 1.00 89.44 117 PRO A N 1
ATOM 920 C CA . PRO A 1 117 ? 4.400 0.650 -11.660 1.00 89.44 117 PRO A CA 1
ATOM 921 C C . PRO A 1 117 ? 5.442 -0.436 -11.970 1.00 89.44 117 PRO A C 1
ATOM 923 O O . PRO A 1 117 ? 5.069 -1.491 -12.480 1.00 89.44 117 PRO A O 1
ATOM 926 N N . LEU A 1 118 ? 6.728 -0.199 -11.688 1.00 90.75 118 LEU A N 1
ATOM 927 C CA . LEU A 1 118 ? 7.796 -1.191 -11.850 1.00 90.75 118 LEU A CA 1
ATOM 928 C C . LEU A 1 118 ? 7.873 -2.169 -10.674 1.00 90.75 118 LEU A C 1
ATOM 930 O O . LEU A 1 118 ? 8.594 -3.164 -10.752 1.00 90.75 118 LEU A O 1
ATOM 934 N N . ILE A 1 119 ? 7.129 -1.895 -9.603 1.00 93.88 119 ILE A N 1
ATOM 935 C CA . ILE A 1 119 ? 7.048 -2.747 -8.426 1.00 93.88 119 ILE A CA 1
ATOM 936 C C . ILE A 1 119 ? 5.843 -3.672 -8.547 1.00 93.88 119 ILE A C 1
ATOM 938 O O . ILE A 1 119 ? 4.694 -3.245 -8.689 1.00 93.88 119 ILE A O 1
ATOM 942 N N . ILE A 1 120 ? 6.104 -4.968 -8.453 1.00 94.06 120 ILE A N 1
ATOM 943 C CA . ILE A 1 120 ? 5.098 -6.019 -8.522 1.00 94.06 120 ILE A CA 1
ATOM 944 C C . ILE A 1 120 ? 4.944 -6.604 -7.124 1.00 94.06 120 ILE A C 1
ATOM 946 O O . ILE A 1 120 ? 5.884 -7.155 -6.559 1.00 94.06 120 ILE A O 1
ATOM 950 N N . ILE A 1 121 ? 3.743 -6.487 -6.566 1.00 93.56 121 ILE A N 1
ATOM 951 C CA . ILE A 1 121 ? 3.383 -7.108 -5.290 1.00 93.56 121 ILE A CA 1
ATOM 952 C C . ILE A 1 121 ? 2.825 -8.499 -5.575 1.00 93.56 121 ILE A C 1
ATOM 954 O O . ILE A 1 121 ? 1.863 -8.635 -6.335 1.00 93.56 121 ILE A O 1
ATOM 958 N N . HIS A 1 122 ? 3.404 -9.512 -4.940 1.00 89.75 122 HIS A N 1
ATOM 959 C CA . HIS A 1 122 ? 2.957 -10.895 -5.046 1.00 89.75 122 HIS A CA 1
ATOM 960 C C . HIS A 1 122 ? 1.868 -11.208 -4.016 1.00 89.75 122 HIS A C 1
ATOM 962 O O . HIS A 1 122 ? 1.905 -10.739 -2.880 1.00 89.75 122 HIS A O 1
ATOM 968 N N . GLY A 1 123 ? 0.916 -12.061 -4.398 1.00 83.56 123 GLY A N 1
ATOM 969 C CA . GLY A 1 123 ? -0.159 -12.518 -3.514 1.00 83.56 123 GLY A CA 1
ATOM 970 C C . GLY A 1 123 ? -1.370 -11.582 -3.465 1.00 83.56 123 GLY A C 1
ATOM 971 O O . GLY A 1 123 ? -1.671 -10.870 -4.425 1.00 83.56 123 GLY A O 1
ATOM 972 N N . ASN A 1 124 ? -2.114 -11.633 -2.356 1.00 80.25 124 ASN A N 1
ATOM 973 C CA . ASN A 1 124 ? -3.314 -10.822 -2.176 1.00 80.25 124 ASN A CA 1
ATOM 974 C C . ASN A 1 124 ? -2.948 -9.421 -1.669 1.00 80.25 124 ASN A C 1
ATOM 976 O O . ASN A 1 124 ? -2.357 -9.272 -0.604 1.00 80.25 124 ASN A O 1
ATOM 980 N N . ARG A 1 125 ? -3.339 -8.395 -2.430 1.00 86.56 125 ARG A N 1
ATOM 981 C CA . ARG A 1 125 ? -3.148 -6.978 -2.076 1.00 86.56 125 ARG A CA 1
ATOM 982 C C . ARG A 1 125 ? -4.234 -6.439 -1.149 1.00 86.56 125 ARG A C 1
ATOM 984 O O . ARG A 1 125 ? -4.116 -5.306 -0.687 1.00 86.56 125 ARG A O 1
ATOM 991 N N . MET A 1 126 ? -5.286 -7.226 -0.931 1.00 91.62 126 MET A N 1
ATOM 992 C CA . MET A 1 126 ? -6.360 -6.933 -0.001 1.00 91.62 126 MET A CA 1
ATOM 993 C C . MET A 1 126 ? -5.945 -7.389 1.395 1.00 91.62 126 MET A C 1
ATOM 995 O O . MET A 1 126 ? -5.715 -8.574 1.636 1.00 91.62 126 MET A O 1
ATOM 999 N N . ILE A 1 127 ? -5.864 -6.419 2.291 1.00 94.19 127 ILE A N 1
ATOM 1000 C CA . ILE A 1 127 ? -5.442 -6.561 3.675 1.00 94.19 127 ILE A CA 1
ATOM 1001 C C . ILE A 1 127 ? -6.667 -6.455 4.568 1.00 94.19 127 ILE A C 1
ATOM 1003 O O . ILE A 1 127 ? -7.490 -5.555 4.390 1.00 94.19 127 ILE A O 1
ATOM 1007 N N . GLU A 1 128 ? -6.786 -7.362 5.530 1.00 96.31 128 GLU A N 1
ATOM 1008 C CA . GLU A 1 128 ? -7.767 -7.239 6.601 1.00 96.31 128 GLU A CA 1
ATOM 1009 C C . GLU A 1 128 ? -7.156 -6.424 7.743 1.00 96.31 128 GLU A C 1
ATOM 1011 O O . GLU A 1 128 ? -6.153 -6.823 8.334 1.00 96.31 128 GLU A O 1
ATOM 1016 N N . PHE A 1 129 ? -7.772 -5.289 8.058 1.00 96.81 129 PHE A N 1
ATOM 1017 C CA . PHE A 1 129 ? -7.493 -4.525 9.267 1.00 96.81 129 PHE A CA 1
ATOM 1018 C C . PHE A 1 129 ? -8.586 -4.804 10.296 1.00 96.81 129 PHE A C 1
ATOM 1020 O O . PHE A 1 129 ? -9.771 -4.686 9.974 1.00 96.81 129 PHE A O 1
ATOM 1027 N N . ARG A 1 130 ? -8.204 -5.103 11.539 1.00 97.19 130 ARG A N 1
ATOM 1028 C CA . ARG A 1 130 ? -9.111 -5.185 12.691 1.00 97.19 130 ARG A CA 1
ATOM 1029 C C . ARG A 1 130 ? -8.668 -4.212 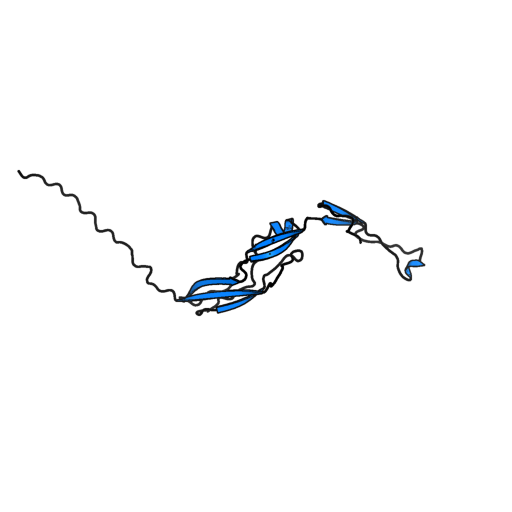13.772 1.00 97.19 130 ARG A C 1
ATOM 1031 O O . ARG A 1 130 ? -7.515 -4.258 14.191 1.00 97.19 130 ARG A O 1
ATOM 1038 N N . GLY A 1 131 ? -9.581 -3.364 14.230 1.00 96.25 131 GLY A N 1
ATOM 1039 C CA . GLY A 1 131 ? -9.346 -2.422 15.321 1.00 96.25 131 GLY A CA 1
ATOM 1040 C C . GLY A 1 131 ? -10.234 -2.741 16.515 1.00 96.25 131 GLY A C 1
ATOM 1041 O O . GLY A 1 131 ? -11.432 -2.952 16.336 1.00 96.25 131 GLY A O 1
ATOM 1042 N N . THR A 1 132 ? -9.650 -2.751 17.714 1.00 96.25 132 THR A N 1
ATOM 1043 C CA . THR A 1 132 ? -10.381 -2.881 18.981 1.00 96.25 132 THR A CA 1
ATOM 1044 C C . THR A 1 132 ? -10.458 -1.523 19.661 1.00 96.25 132 THR A C 1
ATOM 1046 O O . THR A 1 132 ? -9.421 -0.912 19.941 1.00 96.25 132 THR A O 1
ATOM 1049 N N . ILE A 1 133 ? -11.673 -1.053 19.929 1.00 95.25 133 ILE A N 1
ATOM 1050 C CA . ILE A 1 133 ? -11.944 0.266 20.499 1.00 95.25 133 ILE A CA 1
ATOM 1051 C C . ILE A 1 133 ? -12.527 0.112 21.901 1.00 95.25 133 ILE A C 1
ATOM 1053 O O . ILE A 1 133 ? -13.449 -0.665 22.133 1.00 95.25 133 ILE A O 1
ATOM 1057 N N . GLN A 1 134 ? -12.014 0.899 22.846 1.00 93.50 134 GLN A N 1
ATOM 1058 C CA . GLN A 1 134 ? -12.504 0.906 24.219 1.00 93.50 134 GLN A CA 1
ATOM 1059 C C . GLN A 1 134 ? -12.723 2.331 24.724 1.00 93.50 134 GLN A C 1
ATOM 1061 O O . GLN A 1 134 ? -12.038 3.270 24.328 1.00 93.50 134 GLN A O 1
ATOM 1066 N N . ARG A 1 135 ? -13.686 2.495 25.637 1.00 92.38 135 ARG A N 1
ATOM 1067 C CA . ARG A 1 135 ? -13.898 3.755 26.351 1.00 92.38 135 ARG A CA 1
ATOM 1068 C C . ARG A 1 135 ? -12.757 4.012 27.338 1.00 92.38 135 ARG A C 1
ATOM 1070 O O . ARG A 1 135 ? -12.502 3.188 28.217 1.00 92.38 135 ARG A O 1
ATOM 1077 N N . ILE A 1 136 ? -12.161 5.196 27.267 1.00 88.88 136 ILE A N 1
ATOM 1078 C CA . ILE A 1 136 ? -11.130 5.671 28.190 1.00 88.88 136 ILE A CA 1
ATOM 1079 C C . ILE A 1 136 ? -11.728 5.756 29.605 1.00 88.88 136 ILE A C 1
ATOM 1081 O O . ILE A 1 136 ? -12.651 6.531 29.875 1.00 88.88 136 ILE A O 1
ATOM 1085 N N . SER A 1 137 ? -11.201 4.965 30.542 1.00 80.56 137 SER A N 1
ATOM 1086 C CA . SER A 1 137 ? -11.574 5.005 31.963 1.00 80.56 137 SER A CA 1
ATOM 1087 C C . SER A 1 137 ? -10.545 5.785 32.788 1.00 80.56 137 SER A C 1
ATOM 1089 O O . SER A 1 137 ? -9.367 5.438 32.826 1.00 80.56 137 SER A O 1
ATOM 1091 N N . ARG A 1 138 ? -11.000 6.822 33.506 1.00 64.19 138 ARG A N 1
ATOM 1092 C CA . ARG A 1 138 ? -10.194 7.777 34.303 1.00 64.19 138 ARG A CA 1
ATOM 1093 C C . ARG A 1 138 ? -9.513 7.210 35.571 1.00 64.19 138 ARG A C 1
ATOM 1095 O O . ARG A 1 138 ? -9.149 7.981 36.454 1.00 64.19 138 ARG A O 1
ATOM 1102 N N . GLU A 1 139 ? -9.311 5.902 35.707 1.00 59.78 139 GLU A N 1
ATOM 1103 C CA . GLU A 1 139 ? -8.749 5.323 36.945 1.00 59.78 139 GLU A CA 1
ATOM 1104 C C . GLU A 1 139 ? -7.209 5.344 37.037 1.00 59.78 139 GLU A C 1
ATOM 1106 O O . GLU A 1 139 ? -6.661 5.084 38.104 1.00 59.78 139 GLU A O 1
ATOM 1111 N N . ARG A 1 140 ? -6.471 5.742 35.988 1.00 57.72 140 ARG A N 1
ATOM 1112 C CA . ARG A 1 140 ? -4.988 5.766 36.012 1.00 57.72 140 ARG A CA 1
ATOM 1113 C C . ARG A 1 140 ? -4.330 7.022 36.609 1.00 57.72 140 ARG A C 1
ATOM 1115 O O . ARG A 1 140 ? -3.106 7.084 36.657 1.00 57.72 140 ARG A O 1
ATOM 1122 N N . GLN A 1 141 ? -5.094 8.008 37.086 1.00 51.56 141 GLN A N 1
ATOM 1123 C CA . GLN A 1 141 ? -4.570 9.260 37.668 1.00 51.56 141 GLN A CA 1
ATOM 1124 C C . GLN A 1 141 ? -4.972 9.447 39.141 1.00 51.56 141 GLN A C 1
ATOM 1126 O O . GLN A 1 141 ? -5.490 10.484 39.538 1.00 51.56 141 GLN A O 1
ATOM 1131 N N . ARG A 1 142 ? -4.728 8.454 39.997 1.00 52.47 142 ARG A N 1
ATOM 1132 C CA . ARG A 1 142 ? -4.621 8.685 41.448 1.00 52.47 142 ARG A CA 1
ATOM 1133 C C . ARG A 1 142 ? -3.531 7.798 42.021 1.00 52.47 142 ARG A C 1
ATOM 1135 O O . ARG A 1 142 ? -3.833 6.765 42.581 1.00 52.47 142 ARG A O 1
ATOM 1142 N N . ASN A 1 143 ? -2.279 8.197 41.836 1.00 49.19 143 ASN A N 1
ATOM 1143 C CA . ASN A 1 143 ? -1.167 7.814 42.706 1.00 49.19 143 ASN A CA 1
ATOM 1144 C C . ASN A 1 143 ? -0.092 8.906 42.603 1.00 49.19 143 ASN A C 1
ATOM 1146 O O . ASN A 1 143 ? 1.021 8.674 42.144 1.00 49.19 143 ASN A O 1
ATOM 1150 N N . ILE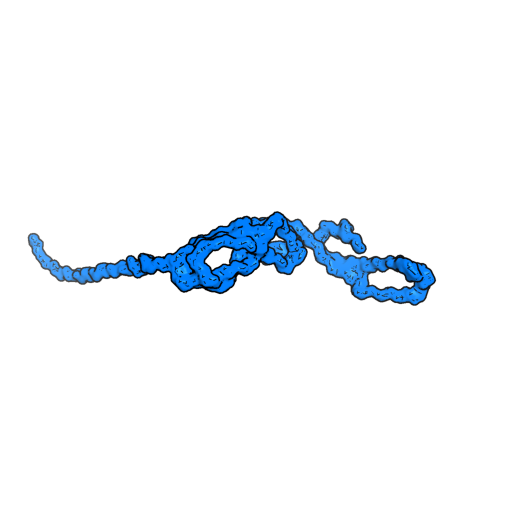 A 1 144 ? -0.441 10.133 43.003 1.00 52.97 144 ILE A N 1
ATOM 1151 C CA . ILE A 1 144 ? 0.583 11.056 43.499 1.00 52.97 144 ILE A CA 1
ATOM 1152 C C . ILE A 1 144 ? 0.804 10.626 44.944 1.00 52.97 144 ILE A C 1
ATOM 1154 O O . ILE A 1 144 ? -0.037 10.873 45.808 1.00 52.97 144 ILE A O 1
ATOM 1158 N N . ILE A 1 145 ? 1.900 9.909 45.178 1.00 59.12 145 ILE A N 1
ATOM 1159 C CA . ILE A 1 145 ? 2.414 9.649 46.519 1.00 59.12 145 ILE A CA 1
ATOM 1160 C C . ILE A 1 145 ? 2.771 11.021 47.094 1.00 59.12 145 ILE A C 1
ATOM 1162 O O . ILE A 1 145 ? 3.803 11.598 46.763 1.00 59.12 145 ILE A O 1
ATOM 1166 N N . ILE A 1 146 ? 1.881 11.579 47.909 1.00 54.88 146 ILE A N 1
ATOM 1167 C CA . ILE A 1 146 ? 2.235 12.643 48.845 1.00 54.88 146 ILE A CA 1
ATOM 1168 C C . ILE A 1 146 ? 3.244 12.010 49.802 1.00 54.88 146 ILE A C 1
ATOM 1170 O O . ILE A 1 146 ? 2.878 11.172 50.625 1.00 54.88 146 ILE A O 1
ATOM 1174 N N . ALA A 1 147 ? 4.526 12.330 49.623 1.00 56.09 147 ALA A N 1
ATOM 1175 C CA . ALA A 1 147 ? 5.554 11.953 50.580 1.00 56.09 147 ALA A CA 1
ATOM 1176 C C . ALA A 1 147 ? 5.140 12.489 51.965 1.00 56.09 147 ALA A C 1
ATOM 1178 O O . ALA A 1 147 ? 4.698 13.640 52.051 1.00 56.09 147 ALA A O 1
ATOM 1179 N N . PRO A 1 148 ? 5.232 11.687 53.039 1.00 57.00 148 PRO A N 1
ATOM 1180 C CA . PRO A 1 148 ? 4.994 12.201 54.379 1.00 57.00 148 PRO A CA 1
ATOM 1181 C C . PRO A 1 148 ? 6.014 13.314 54.685 1.00 57.00 148 PRO A C 1
ATOM 1183 O O . PRO A 1 148 ? 7.150 13.244 54.205 1.00 57.00 148 PRO A O 1
ATOM 1186 N N . PRO A 1 149 ? 5.630 14.353 55.448 1.00 60.25 149 PRO A N 1
ATOM 1187 C CA . PRO A 1 149 ? 6.546 15.427 55.808 1.00 60.25 149 PRO A CA 1
ATOM 1188 C C . PRO A 1 149 ? 7.729 14.848 56.594 1.00 60.25 149 PRO A C 1
ATOM 1190 O O . PRO A 1 149 ? 7.544 14.020 57.486 1.00 60.25 149 PRO A O 1
ATOM 1193 N N . VAL A 1 150 ? 8.945 15.262 56.229 1.00 66.69 150 VAL A N 1
ATOM 1194 C CA . VAL A 1 150 ? 10.182 14.875 56.921 1.00 66.69 150 VAL A CA 1
ATOM 1195 C C . VAL A 1 150 ? 10.089 15.369 58.371 1.00 66.69 150 VAL A C 1
ATOM 1197 O O . VAL A 1 150 ? 9.874 16.567 58.561 1.00 66.69 150 VAL A O 1
ATOM 1200 N N . PRO A 1 151 ? 10.221 14.506 59.394 1.00 64.50 151 PRO A N 1
ATOM 1201 C CA . PRO A 1 151 ? 10.261 14.962 60.778 1.00 64.50 151 PRO A CA 1
ATOM 1202 C C . PRO A 1 151 ? 11.528 15.795 61.008 1.00 64.50 151 PRO A C 1
ATOM 1204 O O . PRO A 1 151 ? 12.630 15.334 60.704 1.00 64.50 151 PRO A O 1
ATOM 1207 N N . GLU A 1 152 ? 11.377 17.008 61.540 1.00 63.44 152 GLU A N 1
ATOM 1208 C CA . GLU A 1 152 ? 12.502 17.811 62.026 1.00 63.44 152 GLU A CA 1
ATOM 1209 C C . GLU A 1 152 ? 13.199 17.072 63.177 1.00 63.44 152 GLU A C 1
ATOM 1211 O O . GLU A 1 152 ? 12.571 16.634 64.143 1.00 63.44 152 GLU A O 1
ATOM 1216 N N . HIS A 1 153 ? 14.513 16.891 63.045 1.00 58.50 153 HIS A N 1
ATOM 1217 C CA . HIS A 1 153 ? 15.358 16.277 64.058 1.00 58.50 153 HIS A CA 1
ATOM 1218 C C . HIS A 1 153 ? 15.617 17.294 65.174 1.00 58.50 153 HIS A C 1
ATOM 1220 O O . HIS A 1 153 ? 16.532 18.108 65.063 1.00 58.50 153 HIS A O 1
ATOM 1226 N N . ASN A 1 154 ? 14.816 17.250 66.240 1.00 59.75 154 ASN A N 1
ATOM 1227 C CA . ASN A 1 154 ? 15.148 17.949 67.477 1.00 59.75 154 ASN A CA 1
ATOM 1228 C C . ASN A 1 154 ? 16.078 17.079 68.322 1.00 59.75 154 ASN A C 1
ATOM 1230 O O . ASN A 1 154 ? 15.743 15.963 68.717 1.00 59.75 154 ASN A O 1
ATOM 1234 N N . ILE A 1 155 ? 17.266 17.630 68.543 1.00 62.03 155 ILE A N 1
ATOM 1235 C CA . ILE A 1 155 ? 18.337 17.110 69.378 1.00 62.03 155 ILE A CA 1
ATOM 1236 C C . ILE A 1 155 ? 18.095 17.661 70.785 1.00 62.03 155 ILE A C 1
ATOM 1238 O O . ILE A 1 155 ? 18.266 18.857 70.988 1.00 62.03 155 ILE A O 1
ATOM 1242 N N . GLU A 1 156 ? 17.712 16.813 71.733 1.00 62.12 156 GLU A N 1
ATOM 1243 C CA . GLU A 1 156 ? 17.846 17.051 73.180 1.00 62.12 156 GLU A CA 1
ATOM 1244 C C . GLU A 1 156 ? 18.173 15.674 73.779 1.00 62.12 156 GLU A C 1
ATOM 1246 O O . GLU A 1 156 ? 17.391 14.734 73.662 1.00 62.12 156 GLU A O 1
ATOM 1251 N N . GLU A 1 157 ? 19.451 15.368 73.990 1.00 56.47 157 GLU A N 1
ATOM 1252 C CA . GLU A 1 157 ? 20.235 15.645 75.203 1.00 56.47 157 GLU A CA 1
ATOM 1253 C C . GLU A 1 157 ? 19.675 15.006 76.484 1.00 56.47 157 GLU A C 1
ATOM 1255 O O . GLU A 1 157 ? 18.600 15.336 76.972 1.00 56.47 157 GLU A O 1
ATOM 1260 N N . ASP A 1 158 ? 20.551 14.167 77.041 1.00 53.09 158 ASP A N 1
ATOM 1261 C CA . ASP A 1 158 ? 20.732 13.836 78.451 1.00 53.09 158 ASP A CA 1
ATOM 1262 C C . ASP A 1 158 ? 19.836 12.776 79.110 1.00 53.09 158 ASP A C 1
ATOM 1264 O O . ASP A 1 158 ? 18.609 12.789 79.044 1.00 53.09 158 ASP A O 1
ATOM 1268 N N . GLY A 1 159 ? 20.498 11.858 79.822 1.00 54.72 159 GLY A N 1
ATOM 1269 C CA . GLY A 1 159 ? 19.835 10.954 80.761 1.00 54.72 159 GLY A CA 1
ATOM 1270 C C . GLY A 1 159 ? 20.508 9.597 80.945 1.00 54.72 159 GLY A C 1
ATOM 1271 O O . GLY A 1 159 ? 20.046 8.617 80.373 1.00 54.72 159 GLY A O 1
ATOM 1272 N N . GLN A 1 160 ? 21.593 9.601 81.728 1.00 47.44 160 GLN A N 1
ATOM 1273 C CA . GLN A 1 160 ? 22.000 8.608 82.750 1.00 47.44 160 GLN A CA 1
ATOM 1274 C C . GLN A 1 160 ? 21.518 7.152 82.655 1.00 47.44 160 GLN A C 1
ATOM 1276 O O . GLN A 1 160 ? 20.301 6.899 82.781 1.00 47.44 160 GLN A O 1
#

Secondary structure (DSSP, 8-state):
---TT--SSEEEEEEPPP---GGGGG-TT-----S-SEEEEEE--EEEEEEEEEEEEES-PPTTEEEEEEEEESSEEEEEEEHHHHHT-S-EEEEEEE-TT--S-EEEEEEBP---TT-EE-S--EEEEEEEEEEPPGGGS-----PPPPPP--------

InterPro domains:
  IPR012505 YbbR-like [PF07949] (53-119)

Radius of gyration: 33.21 Å; chains: 1; bounding box: 41×30×136 Å

Foldseek 3Di:
DDPVVPDDFDKDKDFDDDDDDDPRVPDPPDDDDDPPRIDIDTDADKDKDKAFEDEAEDAAEAPQKDFPDKDKPPRIWIKIFGPVVVVPDRHWYWPYDYRHHDAAKDKDWTFTDDPDPRMDIDDDRTMIMITGMDGHDPPPPPDPPPDDDDDDDDDDDDDD

Organism: NCBI:txid1181499